Protein AF-A0A4V5MHX8-F1 (afdb_monomer_lite)

pLDDT: mean 73.95, std 17.79, range [39.12, 95.12]

Structure (mmCIF, N/CA/C/O backbone):
data_AF-A0A4V5MHX8-F1
#
_entry.id   AF-A0A4V5MHX8-F1
#
loop_
_atom_site.group_PDB
_atom_site.id
_atom_site.type_symbol
_atom_site.label_atom_id
_atom_site.label_alt_id
_atom_site.label_comp_id
_atom_site.label_asym_id
_atom_site.label_entity_id
_atom_site.label_seq_id
_atom_site.pdbx_PDB_ins_code
_atom_site.Cartn_x
_atom_site.Cartn_y
_atom_site.Cartn_z
_atom_site.occupancy
_atom_site.B_iso_or_equiv
_atom_site.auth_seq_id
_atom_site.auth_comp_id
_atom_site.auth_asym_id
_atom_site.auth_atom_id
_atom_site.pdbx_PDB_model_num
ATOM 1 N N . MET A 1 1 ? 20.036 28.510 -18.858 1.00 53.66 1 MET A N 1
ATOM 2 C CA . MET A 1 1 ? 20.391 29.918 -18.553 1.00 53.66 1 MET A CA 1
ATOM 3 C C . MET A 1 1 ? 20.537 30.730 -19.839 1.00 53.66 1 MET A C 1
ATOM 5 O O . MET A 1 1 ? 19.567 31.361 -20.215 1.00 53.66 1 MET A O 1
ATOM 9 N N . ALA A 1 2 ? 21.660 30.687 -20.573 1.00 59.72 2 ALA A N 1
ATOM 10 C CA . ALA A 1 2 ? 21.807 31.488 -21.807 1.00 59.72 2 ALA A CA 1
ATOM 11 C C . ALA A 1 2 ? 20.920 31.007 -22.978 1.00 59.72 2 ALA A C 1
ATOM 13 O O . ALA A 1 2 ? 20.447 31.810 -23.774 1.00 59.72 2 ALA A O 1
ATOM 14 N N . ARG A 1 3 ? 20.665 29.695 -23.067 1.00 58.53 3 ARG A N 1
ATOM 15 C CA . ARG A 1 3 ? 19.898 29.071 -24.159 1.00 58.53 3 ARG A CA 1
ATOM 16 C C . ARG A 1 3 ? 18.397 29.392 -24.103 1.00 58.53 3 ARG A C 1
ATOM 18 O O . ARG A 1 3 ? 17.780 29.584 -25.143 1.00 58.53 3 ARG A O 1
ATOM 25 N N . ASP A 1 4 ? 17.850 29.515 -22.896 1.00 58.56 4 ASP A N 1
ATOM 26 C CA . ASP A 1 4 ? 16.431 29.814 -22.659 1.00 58.56 4 ASP A CA 1
ATOM 27 C C . ASP A 1 4 ? 16.111 31.282 -22.990 1.00 58.56 4 ASP A C 1
ATOM 29 O O . ASP A 1 4 ? 15.108 31.574 -23.635 1.00 58.56 4 ASP A O 1
ATOM 33 N N . ALA A 1 5 ? 17.034 32.194 -22.659 1.00 61.88 5 ALA A N 1
ATOM 34 C CA . ALA A 1 5 ? 16.917 33.623 -22.958 1.00 61.88 5 ALA A CA 1
ATOM 35 C C . ALA A 1 5 ? 16.949 33.938 -24.470 1.00 61.88 5 ALA A C 1
ATOM 37 O O . ALA A 1 5 ? 16.301 34.879 -24.932 1.00 61.88 5 ALA A O 1
ATOM 38 N N . ILE A 1 6 ? 17.681 33.138 -25.255 1.00 63.22 6 ILE A N 1
ATOM 39 C CA . ILE A 1 6 ? 17.736 33.255 -26.723 1.00 63.22 6 ILE A CA 1
ATOM 40 C C . ILE A 1 6 ? 16.450 32.703 -27.370 1.00 63.22 6 ILE A C 1
ATOM 42 O O . ILE A 1 6 ? 15.971 33.247 -28.363 1.00 63.22 6 ILE A O 1
ATOM 46 N N . GLY A 1 7 ? 15.854 31.650 -26.797 1.00 62.12 7 GLY A N 1
ATOM 47 C CA . GLY A 1 7 ? 14.586 31.085 -27.275 1.00 62.12 7 GLY A CA 1
ATOM 48 C C . GLY A 1 7 ? 13.401 32.040 -27.101 1.00 62.12 7 GLY A C 1
ATOM 49 O O . GLY A 1 7 ? 12.612 32.218 -28.029 1.00 62.12 7 GLY A O 1
ATOM 50 N N . GLU A 1 8 ? 13.318 32.725 -25.954 1.00 61.06 8 GLU A N 1
ATOM 51 C CA . GLU A 1 8 ? 12.274 33.730 -25.696 1.00 61.06 8 GLU A CA 1
ATOM 52 C C . GLU A 1 8 ? 12.369 34.948 -26.626 1.00 61.06 8 GLU A C 1
ATOM 54 O O . GLU A 1 8 ? 11.343 35.437 -27.095 1.00 61.06 8 GLU A O 1
ATOM 59 N N . THR A 1 9 ? 13.581 35.413 -26.948 1.00 68.31 9 THR A N 1
ATOM 60 C CA . THR A 1 9 ? 13.786 36.576 -27.836 1.00 68.31 9 THR A CA 1
ATOM 61 C C . THR A 1 9 ? 13.475 36.285 -29.303 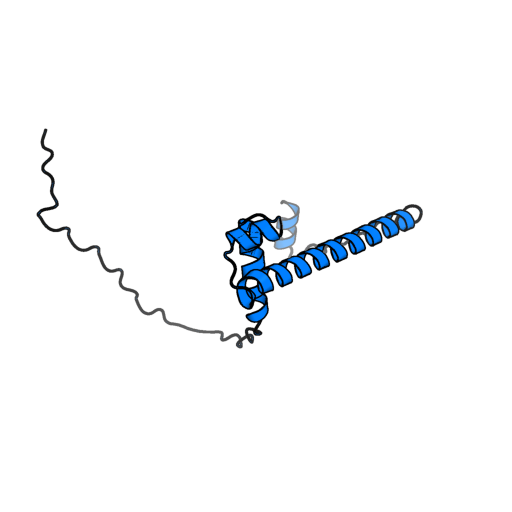1.00 68.31 9 THR A C 1
ATOM 63 O O . THR A 1 9 ? 13.092 37.197 -30.033 1.00 68.31 9 THR A O 1
ATOM 66 N N . LEU A 1 10 ? 13.586 35.026 -29.735 1.00 71.75 10 LEU A N 1
ATOM 67 C CA . LEU A 1 10 ? 13.254 34.592 -31.097 1.00 71.75 10 LEU A CA 1
ATOM 68 C C . LEU A 1 10 ? 11.825 34.033 -31.224 1.00 71.75 10 LEU A C 1
ATOM 70 O O . LEU A 1 10 ? 11.412 33.671 -32.323 1.00 71.75 10 LEU A O 1
ATOM 74 N N . GLY A 1 11 ? 11.063 33.954 -30.124 1.00 64.56 11 GLY A N 1
ATOM 75 C CA . GLY A 1 11 ? 9.710 33.383 -30.108 1.00 64.56 11 GLY A CA 1
ATOM 76 C C . GLY A 1 11 ? 9.664 31.871 -30.367 1.00 64.56 11 GLY A C 1
ATOM 77 O O . GLY A 1 11 ? 8.600 31.325 -30.657 1.00 64.56 11 GLY A O 1
ATOM 78 N N . ILE A 1 12 ? 10.803 31.183 -30.268 1.00 71.69 12 ILE A N 1
ATOM 79 C CA . ILE A 1 12 ? 10.927 29.751 -30.539 1.00 71.69 12 ILE A CA 1
ATOM 80 C C . ILE A 1 12 ? 10.855 29.023 -29.198 1.00 71.69 12 ILE A C 1
ATOM 82 O O . ILE A 1 12 ? 11.785 29.090 -28.391 1.00 71.69 12 ILE A O 1
ATOM 86 N N . ARG A 1 13 ? 9.750 28.308 -28.944 1.00 59.91 13 ARG A N 1
ATOM 87 C CA . ARG A 1 13 ? 9.694 27.383 -27.805 1.00 59.91 13 ARG A CA 1
ATOM 88 C C . ARG A 1 13 ? 10.681 26.241 -28.059 1.00 59.91 13 ARG A C 1
ATOM 90 O O . ARG A 1 13 ? 10.587 25.622 -29.117 1.00 59.91 13 ARG A O 1
ATOM 97 N N . PRO A 1 14 ? 11.600 25.940 -27.126 1.00 63.94 14 PRO A N 1
ATOM 98 C CA . PRO A 1 14 ? 12.480 24.795 -27.280 1.00 63.94 14 PRO A CA 1
ATOM 99 C C . PRO A 1 14 ? 11.628 23.527 -27.333 1.00 63.94 14 PRO A C 1
ATOM 101 O O . PRO A 1 14 ? 10.919 23.188 -26.384 1.00 63.94 14 PRO A O 1
ATOM 104 N N . GLU A 1 15 ? 11.672 22.850 -28.472 1.00 74.00 15 GLU A N 1
ATOM 105 C CA . GLU A 1 15 ? 11.004 21.574 -28.656 1.00 74.00 15 GLU A CA 1
ATOM 106 C C . GLU A 1 15 ? 11.733 20.533 -27.804 1.00 74.00 15 GLU A C 1
ATOM 108 O O . GLU A 1 15 ? 12.935 20.300 -27.953 1.00 74.00 15 GLU A O 1
ATOM 113 N N . THR A 1 16 ? 11.028 19.968 -26.825 1.00 72.69 16 THR A N 1
ATOM 114 C CA . THR A 1 16 ? 11.601 18.930 -25.969 1.00 72.69 16 THR A CA 1
ATOM 115 C C . THR A 1 16 ? 11.513 17.612 -26.718 1.00 72.69 16 THR A C 1
ATOM 117 O O . THR A 1 16 ? 10.441 17.021 -26.813 1.00 72.69 16 THR A O 1
ATOM 120 N N . VAL A 1 17 ? 12.640 17.159 -27.260 1.00 67.94 17 VAL A N 1
ATOM 121 C CA . VAL A 1 17 ? 12.741 15.847 -27.904 1.00 67.94 17 VAL A CA 1
ATOM 122 C C . VAL A 1 17 ? 13.124 14.821 -26.841 1.00 67.94 17 VAL A C 1
ATOM 124 O O . VAL A 1 17 ? 14.247 14.828 -26.336 1.00 67.94 17 VAL A O 1
ATOM 127 N N . GLY A 1 18 ? 12.176 13.959 -26.474 1.00 68.88 18 GLY A N 1
ATOM 128 C CA . GLY A 1 18 ? 12.450 12.784 -25.650 1.00 68.88 18 GLY A CA 1
ATOM 129 C C . GLY A 1 18 ? 13.120 11.703 -26.494 1.00 68.88 18 GLY A C 1
ATOM 130 O O . GLY A 1 18 ? 12.609 11.348 -27.553 1.00 68.88 18 GLY A O 1
ATOM 131 N N . LEU A 1 19 ? 14.262 11.192 -26.036 1.00 62.59 19 LEU A N 1
ATOM 132 C CA . LEU A 1 19 ? 14.928 10.038 -26.636 1.00 62.59 19 LEU A CA 1
ATOM 133 C C . LEU A 1 19 ? 14.825 8.866 -25.664 1.00 62.59 19 LEU A C 1
ATOM 135 O O . LEU A 1 19 ? 15.260 8.974 -24.518 1.00 62.59 19 LEU A O 1
ATOM 139 N N . GLU A 1 20 ? 14.261 7.757 -26.130 1.00 71.38 20 GLU A N 1
ATOM 140 C CA . GLU A 1 20 ? 14.194 6.505 -25.382 1.00 71.38 20 GLU A CA 1
ATOM 141 C C . GLU A 1 20 ? 15.247 5.543 -25.940 1.00 71.38 20 GLU A C 1
ATOM 143 O O . GLU A 1 20 ? 15.210 5.170 -27.113 1.00 71.38 20 GLU A O 1
ATOM 148 N N . LEU A 1 21 ? 16.235 5.194 -25.113 1.00 70.50 21 LEU A N 1
ATOM 149 C CA . LEU A 1 21 ? 17.292 4.258 -25.480 1.00 70.50 21 LEU A CA 1
ATOM 150 C C . LEU A 1 21 ? 16.901 2.862 -24.992 1.00 70.50 21 LEU A C 1
ATOM 152 O O . LEU A 1 21 ? 16.954 2.583 -23.795 1.00 70.50 21 LEU A O 1
ATOM 156 N N . VAL A 1 22 ? 16.526 1.988 -25.922 1.00 72.06 22 VAL A N 1
ATOM 157 C CA . VAL A 1 22 ? 16.218 0.586 -25.622 1.00 72.06 22 VAL A CA 1
ATOM 158 C C . VAL A 1 22 ? 17.448 -0.259 -25.932 1.00 72.06 22 VAL A C 1
ATOM 160 O O . VAL A 1 22 ? 17.944 -0.241 -27.056 1.00 72.06 22 VAL A O 1
ATOM 163 N N . VAL A 1 23 ? 17.936 -1.000 -24.935 1.00 81.69 23 VAL A N 1
ATOM 164 C CA . VAL A 1 23 ? 18.979 -2.023 -25.102 1.00 81.69 23 VAL A CA 1
ATOM 165 C C . VAL A 1 23 ? 18.282 -3.389 -25.072 1.00 81.69 23 VAL A C 1
ATOM 167 O O . VAL A 1 23 ? 17.889 -3.828 -23.985 1.00 81.69 23 VAL A O 1
ATOM 170 N N . PRO A 1 24 ? 18.060 -4.039 -26.232 1.00 78.31 24 PRO A N 1
ATOM 171 C CA . PRO A 1 24 ? 17.210 -5.228 -26.340 1.00 78.31 24 PRO A CA 1
ATOM 172 C C . PRO A 1 24 ? 17.646 -6.386 -25.441 1.00 78.31 24 PRO A C 1
ATOM 174 O O . PRO A 1 24 ? 16.811 -7.124 -24.931 1.00 78.31 24 PRO A O 1
ATOM 177 N N . GLU A 1 25 ? 18.947 -6.530 -25.212 1.00 82.56 25 GLU A N 1
ATOM 178 C CA . GLU A 1 25 ? 19.530 -7.614 -24.425 1.00 82.56 25 GLU A CA 1
ATOM 179 C C . GLU A 1 25 ? 19.210 -7.488 -22.930 1.00 82.56 25 GLU A C 1
ATOM 181 O O . GLU A 1 25 ? 19.162 -8.487 -22.216 1.00 82.56 25 GLU A O 1
ATOM 186 N N . VAL A 1 26 ? 18.985 -6.260 -22.451 1.00 78.00 26 VAL A N 1
ATOM 187 C CA . VAL A 1 26 ? 18.719 -5.961 -21.035 1.00 78.00 26 VAL A CA 1
ATOM 188 C C . VAL A 1 26 ? 17.225 -5.723 -20.787 1.00 78.00 26 VAL A C 1
ATOM 190 O O . VAL A 1 26 ? 16.779 -5.798 -19.643 1.00 78.00 26 VAL A O 1
ATOM 193 N N . ALA A 1 27 ? 16.436 -5.485 -21.840 1.00 80.88 27 ALA A N 1
ATOM 194 C CA . ALA A 1 27 ? 15.000 -5.225 -21.740 1.00 80.88 27 ALA A CA 1
ATOM 195 C C . ALA A 1 27 ? 14.233 -6.300 -20.938 1.00 80.88 27 ALA A C 1
ATOM 197 O O . ALA A 1 27 ? 13.534 -5.911 -20.004 1.00 80.88 27 ALA A O 1
ATOM 198 N N . PRO A 1 28 ? 14.438 -7.620 -21.150 1.00 84.25 28 PRO A N 1
ATOM 199 C CA . PRO A 1 28 ? 13.733 -8.640 -20.369 1.00 84.25 28 PRO A CA 1
ATOM 200 C C . PRO A 1 28 ? 14.035 -8.565 -18.865 1.00 84.25 28 PRO A C 1
ATOM 202 O O . PRO A 1 28 ? 13.137 -8.702 -18.039 1.00 84.25 28 PRO A O 1
ATOM 205 N N . LEU A 1 29 ? 15.292 -8.283 -18.498 1.00 83.81 29 LEU A N 1
ATOM 206 C CA . LEU A 1 29 ? 15.699 -8.134 -17.097 1.00 83.81 29 LEU A CA 1
ATOM 207 C C . LEU A 1 29 ? 15.075 -6.886 -16.456 1.00 83.81 29 LEU A C 1
ATOM 209 O O . LEU A 1 29 ? 14.704 -6.905 -15.282 1.00 83.81 29 LEU A O 1
ATOM 213 N N . LEU A 1 30 ? 14.957 -5.787 -17.207 1.00 89.06 30 LEU A N 1
ATOM 214 C CA . LEU A 1 30 ? 14.305 -4.570 -16.720 1.00 89.06 30 LEU A CA 1
ATOM 215 C C . LEU A 1 30 ? 12.794 -4.754 -16.578 1.00 89.06 30 LEU A C 1
ATOM 217 O O . LEU A 1 30 ? 12.231 -4.268 -15.597 1.00 89.06 30 LEU A O 1
ATOM 221 N N . ASP A 1 31 ? 12.158 -5.481 -17.494 1.00 89.25 31 ASP A N 1
ATOM 222 C CA . ASP A 1 31 ? 10.730 -5.789 -17.429 1.00 89.25 31 ASP A CA 1
ATOM 223 C C . ASP A 1 31 ? 10.394 -6.599 -16.175 1.00 89.25 31 ASP A C 1
ATOM 225 O O . ASP A 1 31 ? 9.473 -6.236 -15.440 1.00 89.25 31 ASP A O 1
ATOM 229 N N . GLU A 1 32 ? 11.194 -7.620 -15.851 1.00 90.44 32 GLU A N 1
ATOM 230 C CA . GLU A 1 32 ? 11.053 -8.387 -14.607 1.00 90.44 32 GLU A CA 1
ATOM 231 C C . GLU A 1 32 ? 11.167 -7.492 -13.362 1.00 90.44 32 GLU A C 1
ATOM 233 O O . GLU A 1 32 ? 10.349 -7.577 -12.441 1.00 90.44 32 GLU A O 1
ATOM 238 N N . VAL A 1 33 ? 12.141 -6.575 -13.336 1.00 92.62 33 VAL A N 1
ATOM 239 C CA . VAL A 1 33 ? 12.313 -5.627 -12.223 1.00 92.62 33 VAL A CA 1
ATOM 240 C C . VAL A 1 33 ? 11.142 -4.644 -12.134 1.00 92.62 33 VAL A C 1
ATOM 242 O O . VAL A 1 33 ? 10.696 -4.314 -11.030 1.00 92.62 33 VAL A O 1
ATOM 245 N N . LEU A 1 34 ? 10.631 -4.157 -13.265 1.00 92.69 34 LEU A N 1
ATOM 246 C CA . LEU A 1 34 ? 9.484 -3.249 -13.310 1.00 92.69 34 LEU A CA 1
ATOM 247 C C . LEU A 1 34 ? 8.193 -3.940 -12.872 1.00 92.69 34 LEU A C 1
ATOM 249 O O . LEU A 1 34 ? 7.398 -3.333 -12.152 1.00 92.69 34 LEU A O 1
ATOM 253 N N . GLU A 1 35 ? 7.977 -5.193 -13.267 1.00 93.81 35 GLU A N 1
ATOM 254 C CA . GLU A 1 35 ? 6.866 -6.014 -12.777 1.00 93.81 35 GLU A CA 1
ATOM 255 C C . GLU A 1 35 ? 6.978 -6.243 -11.268 1.00 93.81 35 GLU A C 1
ATOM 257 O O . GLU A 1 35 ? 6.038 -5.942 -10.532 1.00 93.81 35 GLU A O 1
ATOM 262 N N . ALA A 1 36 ? 8.148 -6.648 -10.765 1.00 93.62 36 ALA A N 1
ATOM 263 C CA . ALA A 1 36 ? 8.366 -6.830 -9.329 1.00 93.62 36 ALA A CA 1
ATOM 264 C C . ALA A 1 36 ? 8.123 -5.533 -8.534 1.00 93.62 36 ALA A C 1
ATOM 266 O O . ALA A 1 36 ? 7.517 -5.548 -7.460 1.00 93.62 36 ALA A O 1
ATOM 267 N N . ARG A 1 37 ? 8.542 -4.378 -9.071 1.00 94.62 37 ARG A N 1
ATOM 268 C CA . ARG A 1 37 ? 8.262 -3.066 -8.463 1.00 94.62 37 ARG A CA 1
ATOM 269 C C . ARG A 1 37 ? 6.777 -2.730 -8.465 1.00 94.62 37 ARG A C 1
ATOM 271 O O . ARG A 1 37 ? 6.289 -2.218 -7.460 1.00 94.62 37 ARG A O 1
ATOM 278 N N . ARG A 1 38 ? 6.062 -3.011 -9.556 1.00 94.31 38 ARG A N 1
ATOM 279 C CA . ARG A 1 38 ? 4.609 -2.801 -9.639 1.00 94.31 38 ARG A CA 1
ATOM 280 C C . ARG A 1 38 ? 3.864 -3.688 -8.651 1.00 94.31 38 ARG A C 1
ATOM 282 O O . ARG A 1 38 ? 3.006 -3.186 -7.932 1.00 94.31 38 ARG A O 1
ATOM 289 N N . GLN A 1 39 ? 4.236 -4.960 -8.558 1.00 94.62 39 GLN A N 1
ATOM 290 C CA . GLN A 1 39 ? 3.663 -5.896 -7.591 1.00 94.62 39 GLN A CA 1
ATOM 291 C C . GLN A 1 39 ? 3.905 -5.437 -6.154 1.00 94.62 39 GLN A C 1
ATOM 293 O O . GLN A 1 39 ? 2.969 -5.403 -5.359 1.00 94.62 39 GLN A O 1
ATOM 298 N N . ARG A 1 40 ? 5.128 -5.004 -5.832 1.00 94.88 40 ARG A N 1
ATOM 299 C CA . ARG A 1 40 ? 5.441 -4.453 -4.510 1.00 94.88 40 ARG A CA 1
ATOM 300 C C . ARG A 1 40 ? 4.631 -3.195 -4.206 1.00 94.88 40 ARG A C 1
ATOM 302 O O . ARG A 1 40 ? 4.027 -3.111 -3.148 1.00 94.88 40 ARG A O 1
ATOM 309 N N . ALA A 1 41 ? 4.561 -2.249 -5.141 1.00 93.62 41 ALA A N 1
ATOM 310 C CA . ALA A 1 41 ? 3.768 -1.036 -4.960 1.00 93.62 41 ALA A CA 1
ATOM 311 C C . ALA A 1 41 ? 2.272 -1.342 -4.765 1.00 93.62 41 ALA A C 1
ATOM 313 O O . ALA A 1 41 ? 1.611 -0.684 -3.963 1.00 93.62 41 ALA A O 1
ATOM 314 N N . ALA A 1 42 ? 1.741 -2.348 -5.469 1.00 94.12 42 ALA A N 1
ATOM 315 C CA . ALA A 1 42 ? 0.367 -2.808 -5.296 1.00 94.12 42 ALA A CA 1
ATOM 316 C C . ALA A 1 42 ? 0.146 -3.459 -3.920 1.00 94.12 42 ALA A C 1
ATOM 318 O O . ALA A 1 42 ? -0.854 -3.166 -3.267 1.00 94.12 42 ALA A O 1
ATOM 319 N N . ALA A 1 43 ? 1.086 -4.287 -3.457 1.00 95.12 43 ALA A N 1
ATOM 320 C CA . ALA A 1 43 ? 1.040 -4.888 -2.126 1.00 95.12 43 ALA A CA 1
ATOM 321 C C . ALA A 1 43 ? 1.093 -3.820 -1.019 1.00 95.12 43 ALA A C 1
ATOM 323 O O . ALA A 1 43 ? 0.239 -3.819 -0.136 1.00 95.12 43 ALA A O 1
ATOM 324 N N . ASP A 1 44 ? 2.012 -2.856 -1.123 1.00 94.69 44 ASP A N 1
ATOM 325 C CA . ASP A 1 44 ? 2.132 -1.740 -0.177 1.00 94.69 44 ASP A CA 1
ATOM 326 C C . ASP A 1 44 ? 0.844 -0.890 -0.146 1.00 94.69 44 ASP A C 1
ATOM 328 O O . ASP A 1 44 ? 0.417 -0.405 0.906 1.00 94.69 44 ASP A O 1
ATOM 332 N N . ALA A 1 45 ? 0.199 -0.687 -1.302 1.00 90.25 45 ALA A N 1
ATOM 333 C CA . ALA A 1 45 ? -1.075 0.024 -1.384 1.00 90.25 45 ALA A CA 1
ATOM 334 C C . ALA A 1 45 ? -2.214 -0.757 -0.707 1.00 90.25 45 ALA A C 1
ATOM 336 O O . ALA A 1 45 ? -2.991 -0.163 0.044 1.00 90.25 45 ALA A O 1
ATOM 337 N N . ALA A 1 46 ? -2.286 -2.073 -0.930 1.00 93.38 46 ALA A N 1
ATOM 338 C CA . ALA A 1 46 ? -3.270 -2.944 -0.295 1.00 93.38 46 ALA A CA 1
ATOM 339 C C . ALA A 1 46 ? -3.094 -2.986 1.232 1.00 93.38 46 ALA A C 1
ATOM 341 O O . ALA A 1 46 ? -4.075 -2.879 1.966 1.00 93.38 46 ALA A O 1
ATOM 342 N N . GLU A 1 47 ? -1.853 -3.056 1.722 1.00 93.50 47 GLU A N 1
ATOM 343 C CA . GLU A 1 47 ? -1.548 -3.000 3.155 1.00 93.50 47 GLU A CA 1
ATOM 344 C C . GLU A 1 47 ? -2.007 -1.676 3.777 1.00 93.50 47 GLU A C 1
ATOM 346 O O . GLU A 1 47 ? -2.707 -1.668 4.791 1.00 93.50 47 GLU A O 1
ATOM 351 N N . ARG A 1 48 ? -1.682 -0.539 3.148 1.00 91.38 48 ARG A N 1
ATOM 352 C CA . ARG A 1 48 ? -2.123 0.781 3.631 1.00 91.38 48 ARG A CA 1
ATOM 353 C C . ARG A 1 48 ? -3.640 0.904 3.675 1.00 91.38 48 ARG A C 1
ATOM 355 O O . ARG A 1 48 ? -4.166 1.526 4.597 1.00 91.38 48 ARG A O 1
ATOM 362 N N . GLN A 1 49 ? -4.334 0.333 2.693 1.00 90.94 49 GLN A N 1
ATOM 363 C CA . GLN A 1 49 ? -5.790 0.311 2.687 1.00 90.94 49 GLN A CA 1
ATOM 364 C C . GLN A 1 49 ? -6.338 -0.544 3.836 1.00 90.94 49 GLN A C 1
ATOM 366 O O . GLN A 1 49 ? -7.185 -0.061 4.585 1.00 90.94 49 GLN A O 1
ATOM 371 N N . ALA A 1 50 ? -5.803 -1.750 4.043 1.00 92.88 50 ALA A N 1
ATOM 372 C CA . ALA A 1 50 ? -6.196 -2.616 5.153 1.00 92.88 50 ALA A CA 1
ATOM 373 C C . ALA A 1 50 ? -5.962 -1.945 6.520 1.00 92.88 50 ALA A C 1
ATOM 375 O O . ALA A 1 50 ? -6.825 -1.990 7.396 1.00 92.88 50 ALA A O 1
ATOM 376 N N . LEU A 1 51 ? -4.834 -1.247 6.690 1.00 92.38 51 LEU A N 1
ATOM 377 C CA . LEU A 1 51 ? -4.546 -0.463 7.894 1.00 92.38 51 LEU A CA 1
ATOM 378 C C . LEU A 1 51 ? -5.526 0.698 8.086 1.00 92.38 51 LEU A C 1
ATOM 380 O O . LEU A 1 51 ? -5.944 0.964 9.212 1.00 92.38 51 LEU A O 1
ATOM 384 N N . ALA A 1 52 ? -5.907 1.393 7.013 1.00 90.94 52 ALA A N 1
ATOM 385 C CA . ALA A 1 52 ? -6.882 2.478 7.085 1.00 90.94 52 ALA A CA 1
ATOM 386 C C . ALA A 1 52 ? -8.278 1.966 7.473 1.00 90.94 52 ALA A C 1
ATOM 388 O O . ALA A 1 52 ? -8.945 2.581 8.308 1.00 90.94 52 ALA A O 1
ATOM 389 N N . GLU A 1 53 ? -8.699 0.834 6.909 1.00 92.00 53 GLU A N 1
ATOM 390 C CA . GLU A 1 53 ? -9.958 0.166 7.250 1.00 92.00 53 GLU A CA 1
ATOM 391 C C . GLU A 1 53 ? -9.954 -0.301 8.710 1.00 92.00 53 GLU A C 1
ATOM 393 O O . GLU A 1 53 ? -10.865 0.039 9.465 1.00 92.00 53 GLU A O 1
ATOM 398 N N . ALA A 1 54 ? -8.885 -0.964 9.159 1.00 92.62 54 ALA A N 1
ATOM 399 C CA . ALA A 1 54 ? -8.748 -1.388 10.549 1.00 92.62 54 ALA A CA 1
ATOM 400 C C . ALA A 1 54 ? -8.736 -0.193 11.520 1.00 92.62 54 ALA A C 1
ATOM 402 O O . ALA A 1 54 ? -9.431 -0.204 12.537 1.00 92.62 54 ALA A O 1
ATOM 403 N N . ALA A 1 55 ? -8.007 0.880 11.193 1.00 90.88 55 ALA A N 1
ATOM 404 C CA . ALA A 1 55 ? -7.991 2.117 11.972 1.00 90.88 55 ALA A CA 1
ATOM 405 C C . ALA A 1 55 ? -9.387 2.746 12.090 1.00 90.88 55 ALA A C 1
ATOM 407 O O . ALA A 1 55 ? -9.762 3.248 13.157 1.00 90.88 55 ALA A O 1
ATOM 408 N N . ARG A 1 56 ? -10.169 2.704 11.008 1.00 89.94 56 ARG A N 1
ATOM 409 C CA . ARG A 1 56 ? -11.557 3.160 10.999 1.00 89.94 56 ARG A CA 1
ATOM 410 C C . ARG A 1 56 ? -12.425 2.290 11.903 1.00 89.94 56 ARG A C 1
ATOM 412 O O . ARG A 1 56 ? -13.058 2.841 12.794 1.00 89.94 56 ARG A O 1
ATOM 419 N N . THR A 1 57 ? -12.390 0.967 11.767 1.00 92.00 57 THR A N 1
ATOM 420 C CA . THR A 1 57 ? -13.174 0.053 12.617 1.00 92.00 57 THR A CA 1
ATOM 421 C C . THR A 1 57 ? -12.838 0.215 14.099 1.00 92.00 57 THR A C 1
ATOM 423 O O . THR A 1 57 ? -13.732 0.324 14.938 1.00 92.00 57 THR A O 1
ATOM 426 N N . LEU A 1 58 ? -11.553 0.321 14.447 1.00 92.19 58 LEU A N 1
ATOM 427 C CA . LEU A 1 58 ? -11.133 0.510 15.839 1.00 92.19 58 LEU A CA 1
ATOM 428 C C . LEU A 1 58 ? -11.647 1.836 16.427 1.00 92.19 58 LEU A C 1
ATOM 430 O O . LEU A 1 58 ? -12.033 1.882 17.595 1.00 92.19 58 LEU A O 1
ATOM 434 N N . SER A 1 59 ? -11.665 2.913 15.637 1.00 89.00 59 SER A N 1
ATOM 435 C CA . SER A 1 59 ? -12.039 4.250 16.121 1.00 89.00 59 SER A CA 1
ATOM 436 C C . SER A 1 59 ? -13.538 4.562 16.025 1.00 89.00 59 SER A C 1
ATOM 438 O O . SER A 1 59 ? -14.092 5.177 16.937 1.00 89.00 59 SER A O 1
ATOM 440 N N . GLU A 1 60 ? -14.206 4.155 14.947 1.00 88.94 60 GLU A N 1
ATOM 441 C CA . GLU A 1 60 ? -15.616 4.460 14.675 1.00 88.94 60 GLU A CA 1
ATOM 442 C C . GLU A 1 60 ? -16.556 3.396 15.245 1.00 88.94 60 GLU A C 1
ATOM 444 O O . GLU A 1 60 ? -17.501 3.750 15.956 1.00 88.94 60 GLU A O 1
ATOM 449 N N . ASP A 1 61 ? -16.274 2.117 14.986 1.00 91.38 61 ASP A N 1
ATOM 450 C CA . ASP A 1 61 ? -17.162 1.015 15.376 1.00 91.38 61 ASP A CA 1
ATOM 451 C C . ASP A 1 61 ? -16.924 0.618 16.836 1.00 91.38 61 ASP A C 1
ATOM 453 O O . ASP A 1 61 ? -17.864 0.486 17.618 1.00 91.38 61 ASP A O 1
ATOM 457 N N . LEU A 1 62 ? -15.652 0.490 17.224 1.00 92.94 62 LEU A N 1
ATOM 458 C CA . LEU A 1 62 ? -15.251 0.033 18.558 1.00 92.94 62 LEU A CA 1
ATOM 459 C C . LEU A 1 62 ? -14.952 1.174 19.540 1.00 92.94 62 LEU A C 1
ATOM 461 O O . LEU A 1 62 ? -14.742 0.919 20.724 1.00 92.94 62 LEU A O 1
ATOM 465 N N . ARG A 1 63 ? -14.960 2.431 19.069 1.00 91.81 63 ARG A N 1
ATOM 466 C CA . ARG A 1 63 ? -14.779 3.649 19.887 1.00 91.81 63 ARG A CA 1
ATOM 467 C C . ARG A 1 63 ? -13.515 3.642 20.755 1.00 91.81 63 ARG A C 1
ATOM 469 O O . ARG A 1 63 ? -13.488 4.271 21.814 1.00 91.81 63 ARG A O 1
ATOM 476 N N . LEU A 1 64 ? -12.459 2.965 20.306 1.00 91.81 64 LEU A N 1
ATOM 477 C CA . LEU A 1 64 ? -11.185 2.929 21.016 1.00 91.81 64 LEU A CA 1
ATOM 478 C C . LEU A 1 64 ? -10.469 4.277 20.947 1.00 91.81 64 LEU A C 1
ATOM 480 O O . LEU A 1 64 ? -10.607 5.045 19.989 1.00 91.81 64 LEU A O 1
ATOM 484 N N . SER A 1 65 ? -9.651 4.547 21.966 1.00 91.25 65 SER A N 1
ATOM 485 C CA . SER A 1 65 ? -8.782 5.717 21.954 1.00 91.25 65 SER A CA 1
ATOM 486 C C . SER A 1 65 ? -7.744 5.595 20.830 1.00 91.25 65 SER A C 1
ATOM 488 O O . SER A 1 65 ? -7.294 4.502 20.482 1.00 91.25 65 SER A O 1
ATOM 490 N N . GLN A 1 66 ? -7.311 6.730 20.275 1.00 88.69 66 GLN A N 1
ATOM 491 C CA . GLN A 1 66 ? -6.276 6.746 19.234 1.00 88.69 66 GLN A CA 1
ATOM 492 C C . GLN A 1 66 ? -4.959 6.111 19.720 1.00 88.69 66 GLN A C 1
ATOM 494 O O . GLN A 1 66 ? -4.232 5.511 18.930 1.00 88.69 66 GLN A O 1
ATOM 499 N N . GLY A 1 67 ? -4.661 6.227 21.019 1.00 92.06 67 GLY A N 1
ATOM 500 C CA . GLY A 1 67 ? -3.495 5.604 21.637 1.00 92.06 67 GLY A CA 1
ATOM 501 C C . GLY A 1 67 ? -3.588 4.080 21.629 1.00 92.06 67 GLY A C 1
ATOM 502 O O . GLY A 1 67 ? -2.644 3.421 21.196 1.00 92.06 67 GLY A O 1
ATOM 503 N N . ASP A 1 68 ? -4.730 3.524 22.022 1.00 92.75 68 ASP A N 1
ATOM 504 C CA . ASP A 1 68 ? -4.929 2.071 22.051 1.00 92.75 68 ASP A CA 1
ATOM 505 C C . ASP A 1 68 ? -4.970 1.488 20.639 1.00 92.75 68 ASP A C 1
ATOM 507 O O . ASP A 1 68 ? -4.299 0.496 20.363 1.00 92.75 68 ASP A O 1
ATOM 511 N N . ALA A 1 69 ? -5.656 2.162 19.712 1.00 92.12 69 ALA A N 1
ATOM 512 C CA . ALA A 1 69 ? -5.671 1.773 18.305 1.00 92.12 69 ALA A CA 1
ATOM 513 C C . ALA A 1 69 ? -4.258 1.767 17.694 1.00 92.12 69 ALA A C 1
ATOM 515 O O . ALA A 1 69 ? -3.904 0.826 16.990 1.00 92.12 69 ALA A O 1
ATOM 516 N N . SER A 1 70 ? -3.416 2.762 18.015 1.00 93.19 70 SER A N 1
ATOM 517 C CA . SER A 1 70 ? -2.025 2.793 17.534 1.00 93.19 70 SER A CA 1
ATOM 518 C C . SER A 1 70 ? -1.198 1.609 18.048 1.00 93.19 70 SER A C 1
ATOM 520 O O . SER A 1 70 ? -0.465 0.989 17.281 1.00 93.19 70 SER A O 1
ATOM 522 N N . ARG A 1 71 ? -1.380 1.225 19.321 1.00 93.94 71 ARG A N 1
ATOM 523 C CA . ARG A 1 71 ? -0.692 0.072 19.921 1.00 93.94 71 AR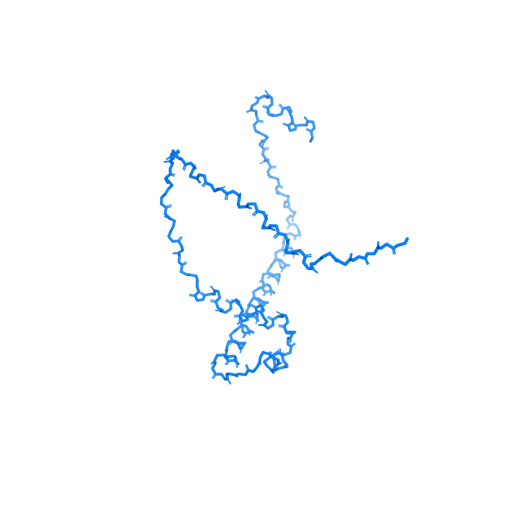G A CA 1
ATOM 524 C C . ARG A 1 71 ? -1.157 -1.251 19.319 1.00 93.94 71 ARG A C 1
ATOM 526 O O . ARG A 1 71 ? -0.324 -2.117 19.083 1.00 93.94 71 ARG A O 1
ATO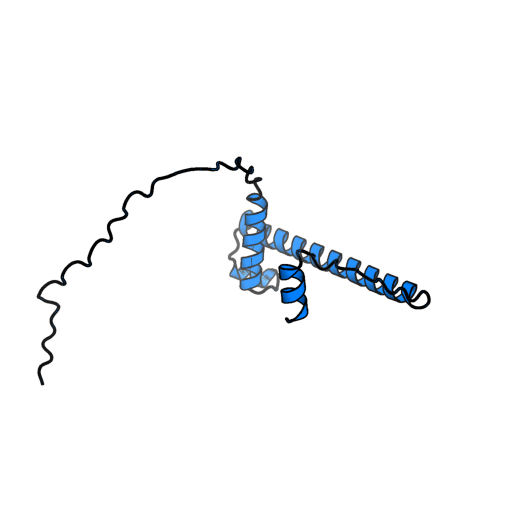M 533 N N . LEU A 1 72 ? -2.456 -1.396 19.058 1.00 94.12 72 LEU A N 1
ATOM 534 C CA . LEU A 1 72 ? -3.029 -2.608 18.462 1.00 94.12 72 LEU A CA 1
ATOM 535 C C . LEU A 1 72 ? -2.604 -2.807 17.006 1.00 94.12 72 LEU A C 1
ATOM 537 O O . LEU A 1 72 ? -2.348 -3.934 16.598 1.00 94.12 72 LEU A O 1
ATOM 541 N N . LEU A 1 73 ? -2.508 -1.723 16.236 1.00 92.44 73 LEU A N 1
ATOM 542 C CA . LEU A 1 73 ? -2.075 -1.771 14.838 1.00 92.44 73 LEU A CA 1
ATOM 543 C C . LEU A 1 73 ? -0.549 -1.806 14.678 1.00 92.44 73 LEU A C 1
ATOM 545 O O . LEU A 1 73 ? -0.065 -1.969 13.563 1.00 92.44 73 LEU A O 1
ATOM 549 N N . GLY A 1 74 ? 0.215 -1.630 15.761 1.00 94.19 74 GLY A N 1
ATOM 550 C CA . GLY A 1 74 ? 1.677 -1.568 15.702 1.00 94.19 74 GLY A CA 1
ATOM 551 C C . GLY A 1 74 ? 2.214 -0.343 14.952 1.00 94.19 74 GLY A C 1
ATOM 552 O O . GLY A 1 74 ? 3.350 -0.365 14.489 1.00 94.19 74 GLY A O 1
ATOM 553 N N . VAL A 1 75 ? 1.411 0.718 14.829 1.00 93.12 75 VAL A N 1
ATOM 554 C CA . VAL A 1 75 ? 1.768 1.952 14.111 1.00 93.12 75 VAL A CA 1
ATOM 555 C C . VAL A 1 75 ? 2.014 3.100 15.083 1.00 93.12 75 VAL A C 1
ATOM 557 O O . VAL A 1 75 ? 1.534 3.114 16.219 1.00 93.12 75 VAL A O 1
ATOM 560 N N . SER A 1 76 ? 2.739 4.120 14.634 1.00 92.12 76 SER A N 1
ATOM 561 C CA . SER A 1 76 ? 2.922 5.338 15.421 1.00 92.12 76 SER A CA 1
ATOM 562 C C . SER A 1 76 ? 1.607 6.119 15.574 1.00 92.12 76 SER A C 1
ATOM 564 O O . SER A 1 76 ? 0.703 6.059 14.735 1.00 92.12 76 SER A O 1
ATOM 566 N N . GLN A 1 77 ? 1.496 6.947 16.620 1.00 88.94 77 GLN A N 1
ATOM 567 C CA . GLN A 1 77 ? 0.333 7.837 16.763 1.00 88.94 77 GLN A CA 1
ATOM 568 C C . GLN A 1 77 ? 0.193 8.826 15.595 1.00 88.94 77 GLN A C 1
ATOM 570 O O . GLN A 1 77 ? -0.929 9.206 15.243 1.00 88.94 77 GLN A O 1
ATOM 575 N N . GLN A 1 78 ? 1.312 9.238 14.987 1.00 91.19 78 GLN A N 1
ATOM 576 C CA . GLN A 1 78 ? 1.316 10.110 13.815 1.00 91.19 78 GLN A CA 1
ATOM 577 C C . GLN A 1 78 ? 0.711 9.403 12.598 1.00 91.19 78 GLN A C 1
ATOM 579 O O . GLN A 1 78 ? -0.132 9.993 11.922 1.00 91.19 78 GLN A O 1
ATOM 584 N N . GLU A 1 79 ? 1.078 8.147 12.345 1.00 89.25 79 GLU A N 1
ATOM 585 C CA . GLU A 1 79 ? 0.475 7.331 11.283 1.00 89.25 79 GLU A CA 1
ATOM 586 C C . GLU A 1 79 ? -1.011 7.092 11.546 1.00 89.25 79 GLU A C 1
ATOM 588 O O . GLU A 1 79 ? -1.828 7.331 10.662 1.00 89.25 79 GLU A O 1
ATOM 593 N N . MET A 1 80 ? -1.402 6.770 12.783 1.00 91.19 80 MET A N 1
ATOM 594 C CA . MET A 1 80 ? -2.816 6.635 13.158 1.00 91.19 80 MET A CA 1
ATOM 595 C C . MET A 1 80 ? -3.615 7.934 12.914 1.00 91.19 80 MET A C 1
ATOM 597 O O . MET A 1 80 ? -4.768 7.921 12.469 1.00 91.19 80 MET A O 1
ATOM 601 N N . SER A 1 81 ? -2.998 9.096 13.154 1.00 88.62 81 SER A N 1
ATOM 602 C CA . SER A 1 81 ? -3.595 10.403 12.845 1.00 88.62 81 SER A CA 1
ATOM 603 C C . SER A 1 81 ? -3.754 10.641 11.338 1.00 88.62 81 SER A C 1
ATOM 605 O O . SER A 1 81 ? -4.705 11.302 10.915 1.00 88.62 81 SER A O 1
ATOM 607 N N . GLN A 1 82 ? -2.830 10.134 10.520 1.00 89.81 82 GLN A N 1
ATOM 608 C CA . GLN A 1 82 ? -2.913 10.227 9.062 1.00 89.81 82 GLN A CA 1
ATOM 609 C C . GLN A 1 82 ? -3.968 9.267 8.509 1.00 89.81 82 GLN A C 1
ATOM 611 O O . GLN A 1 82 ? -4.820 9.707 7.743 1.00 89.81 82 GLN A O 1
ATOM 616 N N . LEU A 1 83 ? -3.983 8.010 8.961 1.00 88.00 83 LEU A N 1
ATOM 617 C CA . LEU A 1 83 ? -4.964 6.996 8.562 1.00 88.00 83 LEU A CA 1
ATOM 618 C C . LEU A 1 83 ? -6.392 7.435 8.901 1.00 88.00 83 LEU A C 1
ATOM 620 O O . LEU A 1 83 ? -7.265 7.435 8.038 1.00 88.00 83 LEU A O 1
ATOM 624 N N . SER A 1 84 ? -6.620 7.927 10.122 1.00 84.56 84 SER A N 1
ATOM 625 C C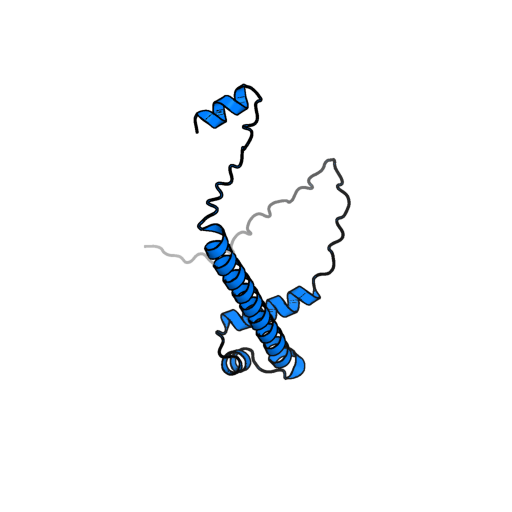A . SER A 1 84 ? -7.939 8.438 10.524 1.00 84.56 84 SER A CA 1
ATO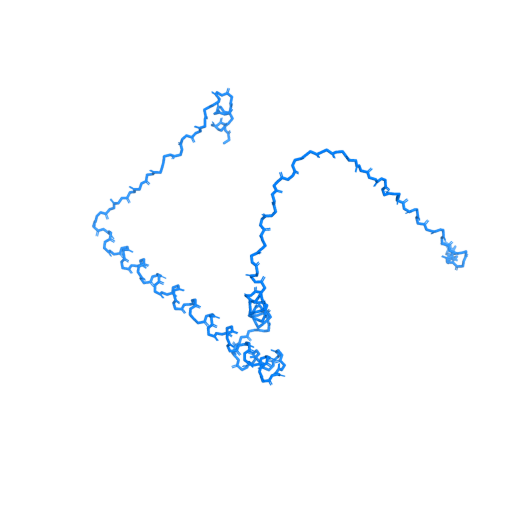M 626 C C . SER A 1 84 ? -8.358 9.712 9.777 1.00 84.56 84 SER A C 1
ATOM 628 O O . SER A 1 84 ? -9.552 9.990 9.660 1.00 84.56 84 SER A O 1
ATOM 630 N N . ARG A 1 85 ? -7.410 10.517 9.274 1.00 82.56 85 ARG A N 1
ATOM 631 C CA . ARG A 1 85 ? -7.709 11.664 8.399 1.00 82.56 85 ARG A CA 1
ATOM 632 C C . ARG A 1 85 ? -7.999 11.230 6.970 1.00 82.56 85 ARG A C 1
ATOM 634 O O . ARG A 1 85 ? -8.938 11.751 6.381 1.00 82.56 85 ARG A O 1
ATOM 641 N N . ALA A 1 86 ? -7.237 10.285 6.432 1.00 77.50 86 ALA A N 1
ATOM 642 C CA . ALA A 1 86 ? -7.450 9.732 5.100 1.00 77.50 86 ALA A CA 1
ATOM 643 C C . ALA A 1 86 ? -8.808 9.018 5.004 1.00 77.50 86 ALA A C 1
ATOM 645 O O . ALA A 1 86 ? -9.558 9.263 4.061 1.00 77.50 86 ALA A O 1
ATOM 646 N N . ALA A 1 87 ? -9.174 8.240 6.029 1.00 71.94 87 ALA A N 1
ATOM 647 C CA . ALA A 1 87 ? -10.488 7.606 6.139 1.00 71.94 87 ALA A CA 1
ATOM 648 C C . ALA A 1 87 ? -11.632 8.638 6.118 1.00 71.94 87 ALA A C 1
ATOM 650 O O . ALA A 1 87 ? -12.625 8.459 5.416 1.00 71.94 87 ALA A O 1
ATOM 651 N N . ARG A 1 88 ? -11.462 9.768 6.820 1.00 69.19 88 ARG A N 1
ATOM 652 C CA . ARG A 1 88 ? -12.443 10.866 6.836 1.00 69.19 88 ARG A CA 1
ATOM 653 C C . ARG A 1 88 ? -12.477 11.671 5.532 1.00 69.19 88 ARG A C 1
ATOM 655 O O . ARG A 1 88 ? -13.551 12.053 5.086 1.00 69.19 88 ARG A O 1
ATOM 662 N N . GLY A 1 89 ? -11.326 11.903 4.901 1.00 60.72 89 GLY A N 1
ATOM 663 C CA . GLY A 1 89 ? -11.214 12.642 3.639 1.00 60.72 89 GLY A CA 1
ATOM 664 C C . GLY A 1 89 ? -11.764 11.883 2.428 1.00 60.72 89 GLY A C 1
ATOM 665 O O . GLY A 1 89 ? -12.254 12.512 1.495 1.00 60.72 89 GLY A O 1
ATOM 666 N N . SER A 1 90 ? -11.752 10.546 2.455 1.00 52.53 90 SER A N 1
ATOM 667 C CA . SER A 1 90 ? -12.363 9.714 1.408 1.00 52.53 90 SER A CA 1
ATOM 668 C C . SER A 1 90 ? -13.895 9.842 1.379 1.00 52.53 90 SER A C 1
ATOM 670 O O . SER A 1 90 ? -14.483 9.885 0.301 1.00 52.53 90 SER A O 1
ATOM 672 N N . ALA A 1 91 ? -14.543 10.022 2.537 1.00 52.41 91 ALA A N 1
ATOM 673 C CA . ALA A 1 91 ? -15.980 10.302 2.616 1.00 52.41 91 ALA A CA 1
ATOM 674 C C . ALA A 1 91 ? -16.354 11.723 2.138 1.00 52.41 91 ALA A C 1
ATOM 676 O O . ALA A 1 91 ? -17.498 11.966 1.754 1.00 52.41 91 ALA A O 1
ATOM 677 N N . ASP A 1 92 ? -15.388 12.647 2.133 1.00 46.69 92 ASP A N 1
ATOM 678 C CA . ASP A 1 92 ? -15.567 14.053 1.748 1.00 46.69 92 ASP A CA 1
ATOM 679 C C . ASP A 1 92 ? -15.097 14.351 0.312 1.00 46.69 92 ASP A C 1
ATOM 681 O O . ASP A 1 92 ? -15.098 15.502 -0.134 1.00 46.69 92 ASP A O 1
ATOM 685 N N . ALA A 1 93 ? -14.767 13.310 -0.464 1.00 45.94 93 ALA A N 1
ATOM 686 C CA . ALA A 1 93 ? -14.576 13.384 -1.911 1.00 45.94 93 ALA A CA 1
ATOM 687 C C . ALA A 1 93 ? -15.920 13.585 -2.643 1.00 45.94 93 ALA A C 1
ATOM 689 O O . ALA A 1 93 ? -16.226 12.928 -3.636 1.00 45.94 93 ALA A O 1
ATOM 690 N N . ARG A 1 94 ? -16.751 14.520 -2.169 1.00 50.78 94 ARG A N 1
ATOM 691 C CA . ARG A 1 94 ? -17.789 15.106 -3.011 1.00 50.78 94 ARG A CA 1
ATOM 692 C C . ARG A 1 94 ? -17.076 15.860 -4.131 1.00 50.78 94 ARG A C 1
ATOM 694 O O . ARG A 1 94 ? -16.174 16.653 -3.839 1.00 50.78 94 ARG A O 1
ATOM 701 N N . PRO A 1 95 ? -17.461 15.660 -5.402 1.00 45.12 95 PRO A N 1
ATOM 702 C CA . PRO A 1 95 ? -16.905 16.441 -6.487 1.00 45.12 95 PRO A CA 1
ATOM 703 C C . PRO A 1 95 ? -17.242 17.897 -6.185 1.00 45.12 95 PRO A C 1
ATOM 705 O O . PRO A 1 95 ? -18.412 18.288 -6.172 1.00 45.12 95 PRO A O 1
ATOM 708 N N . ARG A 1 96 ? -16.225 18.712 -5.895 1.00 55.97 96 ARG A N 1
ATOM 709 C CA . ARG A 1 96 ? -16.378 20.162 -5.963 1.00 55.97 96 ARG A CA 1
ATOM 710 C C . ARG A 1 96 ? -16.619 20.468 -7.434 1.00 55.97 96 ARG A C 1
ATOM 712 O O . ARG A 1 96 ? -15.670 20.613 -8.197 1.00 55.97 96 ARG A O 1
ATOM 719 N N . LEU A 1 97 ? -17.895 20.449 -7.824 1.00 52.38 97 LEU A N 1
ATOM 720 C CA . LEU A 1 97 ? -18.393 20.916 -9.107 1.00 52.38 97 LEU A CA 1
ATOM 721 C C . LEU A 1 97 ? -17.702 22.246 -9.398 1.00 52.38 97 LEU A C 1
ATOM 723 O O . LEU A 1 97 ? -17.894 23.230 -8.683 1.00 52.38 97 LEU A O 1
ATOM 727 N N . LEU A 1 98 ? -16.836 22.213 -10.408 1.00 53.66 98 LEU A N 1
ATOM 728 C CA . LEU A 1 98 ? -16.205 23.368 -11.020 1.00 53.66 98 LEU A CA 1
ATOM 729 C C . LEU A 1 98 ? -17.312 24.353 -11.400 1.00 53.66 98 LEU A C 1
ATOM 731 O O . LEU A 1 98 ? -18.040 24.145 -12.368 1.00 53.66 98 LEU A O 1
ATOM 735 N N . GLY A 1 99 ? -17.467 25.405 -10.599 1.00 44.47 99 GLY A N 1
ATOM 736 C CA . GLY A 1 99 ? -18.256 26.564 -10.987 1.00 44.47 99 GLY A CA 1
ATOM 737 C C . GLY A 1 99 ? -17.608 27.244 -12.201 1.00 44.47 99 GLY A C 1
ATOM 738 O O . GLY A 1 99 ? -16.379 27.228 -12.320 1.00 44.47 99 GLY A O 1
ATOM 739 N N . PRO A 1 100 ? -18.404 27.821 -13.114 1.00 48.62 100 PRO A N 1
ATOM 740 C CA . PRO A 1 100 ? -17.899 28.418 -14.347 1.00 48.62 100 PRO A CA 1
ATOM 741 C C . PRO A 1 100 ? -17.003 29.643 -14.072 1.00 48.62 100 PRO A C 1
ATOM 743 O O . PRO A 1 100 ? -17.192 30.334 -13.064 1.00 48.62 100 PRO A O 1
ATOM 746 N N . PRO A 1 101 ? -16.031 29.942 -14.957 1.00 54.56 101 PRO A N 1
ATOM 747 C CA . PRO A 1 101 ? -15.104 31.050 -14.765 1.00 54.56 101 PRO A CA 1
ATOM 748 C C . PRO A 1 101 ? -15.804 32.385 -15.043 1.00 54.56 101 PRO A C 1
ATOM 750 O O . PRO A 1 101 ? -15.909 32.815 -16.188 1.00 54.56 101 PRO A O 1
ATOM 753 N N . ASN A 1 102 ? -16.261 33.073 -13.995 1.00 42.84 102 ASN A N 1
ATOM 754 C CA . ASN A 1 102 ? -16.687 34.464 -14.129 1.00 42.84 102 ASN A CA 1
ATOM 755 C C . ASN A 1 102 ? -15.465 35.387 -14.147 1.00 42.84 102 ASN A C 1
ATOM 757 O O . ASN A 1 102 ? -14.871 35.721 -13.121 1.00 42.84 102 ASN A O 1
ATOM 761 N N . SER A 1 103 ? -15.111 35.796 -15.361 1.00 42.97 103 SER A N 1
ATOM 762 C CA . SER A 1 103 ? -14.322 36.983 -15.653 1.00 42.97 103 SER A CA 1
ATOM 763 C C . SER A 1 103 ? -15.051 38.264 -15.235 1.00 42.97 103 SER A C 1
ATOM 765 O O . SER A 1 103 ? -16.269 38.359 -15.368 1.00 42.97 103 SER A O 1
ATOM 767 N N . SER A 1 104 ? -14.242 39.270 -14.897 1.00 42.16 104 SER A N 1
ATOM 768 C CA . SER A 1 104 ? -14.542 40.710 -14.931 1.00 42.16 104 SER A CA 1
ATOM 769 C C . SER A 1 104 ? -15.101 41.360 -13.663 1.00 42.16 104 SER A C 1
ATOM 771 O O . SER A 1 104 ? -16.250 41.184 -13.283 1.00 42.16 104 SER A O 1
ATOM 773 N N . GLY A 1 105 ? -14.294 42.286 -13.133 1.00 39.12 105 GLY A N 1
ATOM 774 C CA . GLY A 1 105 ? -14.789 43.639 -12.881 1.00 39.12 105 GLY A CA 1
ATOM 775 C C . GLY A 1 105 ? -15.042 44.035 -11.428 1.00 39.12 105 GLY A C 1
ATOM 776 O O . GLY A 1 105 ? -16.074 43.732 -10.852 1.00 39.12 105 GLY A O 1
ATOM 777 N N . THR A 1 106 ? -14.134 44.868 -10.911 1.00 47.38 106 THR A N 1
ATOM 778 C CA . THR A 1 106 ? -14.454 46.081 -10.130 1.00 47.38 106 THR A CA 1
ATOM 779 C C . THR A 1 106 ? -15.322 45.946 -8.870 1.00 47.38 106 THR A C 1
ATOM 781 O O . THR A 1 106 ? -16.543 45.978 -8.922 1.00 47.38 106 THR A O 1
ATOM 784 N N . THR A 1 107 ? -14.678 45.976 -7.701 1.00 45.59 107 THR A N 1
ATOM 785 C CA . THR A 1 107 ? -14.750 47.051 -6.679 1.00 45.59 107 THR A CA 1
ATOM 786 C C . THR A 1 107 ? -14.352 46.477 -5.319 1.00 45.59 107 THR A C 1
ATOM 788 O O . THR A 1 107 ? -14.928 45.524 -4.811 1.00 45.59 107 THR A O 1
ATOM 791 N N . ARG A 1 108 ? -13.308 47.054 -4.721 1.00 48.12 108 ARG A N 1
ATOM 792 C CA . ARG A 1 108 ? -12.800 46.701 -3.392 1.00 48.12 108 ARG A CA 1
ATOM 793 C C . ARG A 1 108 ? -13.513 47.576 -2.356 1.00 48.12 108 ARG A C 1
ATOM 795 O O . ARG A 1 108 ? -13.188 48.763 -2.292 1.00 48.12 108 ARG A O 1
ATOM 802 N N . PRO A 1 109 ? -14.415 47.059 -1.501 1.00 48.44 109 PRO A N 1
ATOM 803 C CA . PRO A 1 109 ? -14.860 47.830 -0.356 1.00 48.44 109 PRO A CA 1
ATOM 804 C C . PRO A 1 109 ? -13.760 47.853 0.716 1.00 48.44 109 PRO A C 1
ATOM 806 O O . PRO A 1 109 ? -13.292 46.836 1.229 1.00 48.44 109 PRO A O 1
ATOM 809 N N . LYS A 1 110 ? -13.325 49.083 0.991 1.00 52.28 110 LYS A N 1
ATOM 810 C CA . LYS A 1 110 ? -12.540 49.598 2.121 1.00 52.28 110 LYS A CA 1
ATOM 811 C C . LYS A 1 110 ? -12.657 48.722 3.390 1.00 52.28 110 LYS A C 1
ATOM 813 O O . LYS A 1 110 ? -13.644 48.802 4.113 1.00 52.28 110 LYS A O 1
ATOM 818 N N . ARG A 1 111 ? -11.613 47.957 3.738 1.00 49.66 111 ARG A N 1
ATOM 819 C CA . ARG A 1 111 ? -11.409 47.497 5.126 1.00 49.66 111 ARG A CA 1
ATOM 820 C C . ARG A 1 111 ? -10.562 48.532 5.856 1.00 49.66 111 ARG A C 1
ATOM 822 O O . ARG A 1 111 ? -9.342 48.568 5.716 1.00 49.66 111 ARG A O 1
ATOM 829 N N . GLN A 1 112 ? -11.249 49.404 6.591 1.00 54.97 112 GLN A N 1
ATOM 830 C CA . GLN A 1 112 ? -10.659 50.294 7.585 1.00 54.97 112 GLN A CA 1
ATOM 831 C C . GLN A 1 112 ? -9.823 49.477 8.573 1.00 54.97 112 GLN A C 1
ATOM 833 O O . GLN A 1 112 ? -10.316 48.578 9.255 1.00 54.97 112 GLN A O 1
ATOM 838 N N . ARG A 1 113 ? -8.537 49.806 8.636 1.00 51.97 113 ARG A N 1
ATOM 839 C CA . ARG A 1 113 ? -7.592 49.308 9.628 1.00 51.97 113 ARG A CA 1
ATOM 840 C C . ARG A 1 113 ? -7.949 49.996 10.953 1.00 51.97 113 ARG A C 1
ATOM 842 O O . ARG A 1 113 ? -7.720 51.193 11.092 1.00 51.97 113 ARG A O 1
ATOM 849 N N . LYS A 1 114 ? -8.586 49.278 11.887 1.00 49.56 114 LYS A N 1
ATOM 850 C CA . LYS A 1 114 ? -8.806 49.777 13.256 1.00 49.56 114 LYS A CA 1
ATOM 851 C C . LYS A 1 114 ? -7.440 50.050 13.897 1.00 49.56 114 LYS A C 1
ATOM 853 O O . LYS A 1 114 ? -6.585 49.167 13.908 1.00 49.56 114 LYS A O 1
ATOM 858 N N . ALA A 1 115 ? -7.246 51.272 14.384 1.00 59.69 115 ALA A N 1
ATOM 859 C CA . ALA A 1 115 ? -6.096 51.650 15.196 1.00 59.69 115 ALA A CA 1
ATOM 860 C C . ALA A 1 115 ? -6.116 50.887 16.538 1.00 59.69 115 ALA A C 1
ATOM 862 O O . ALA A 1 115 ? -7.205 50.584 17.038 1.00 59.69 115 ALA A O 1
ATOM 863 N N . PRO A 1 116 ? -4.951 50.561 17.124 1.00 63.59 116 PRO A N 1
ATOM 864 C CA . PRO A 1 116 ? -4.888 49.976 18.458 1.00 63.59 116 PRO A CA 1
ATOM 865 C C . PRO A 1 116 ? -5.416 50.974 19.499 1.00 63.59 116 PRO A C 1
ATOM 867 O O . PRO A 1 116 ? -5.095 52.160 19.461 1.00 63.59 116 PRO A O 1
ATOM 870 N N . SER A 1 117 ? -6.251 50.486 20.415 1.00 69.56 117 SER A N 1
ATOM 871 C CA . SER A 1 117 ? -6.799 51.261 21.530 1.00 69.56 117 SER A CA 1
ATOM 872 C C . SER A 1 117 ? -5.682 51.781 22.448 1.00 69.56 117 SER A C 1
ATOM 874 O O . SER A 1 117 ? -4.756 51.018 22.742 1.00 69.56 117 SER A O 1
ATOM 876 N N . PRO A 1 118 ? -5.763 53.030 22.945 1.00 68.75 118 PRO A N 1
ATOM 877 C CA . PRO A 1 118 ? -4.805 53.549 23.916 1.00 68.75 118 PRO A CA 1
ATOM 878 C C . PRO A 1 118 ? -4.841 52.706 25.197 1.00 68.75 118 PRO A C 1
ATOM 880 O O . PRO A 1 118 ? -5.915 52.373 25.703 1.00 68.75 118 PRO A O 1
ATOM 883 N N . ARG A 1 119 ? -3.660 52.321 25.698 1.00 64.88 119 ARG A N 1
ATOM 884 C CA . ARG A 1 119 ? -3.536 51.549 26.941 1.00 64.88 119 ARG A CA 1
ATOM 885 C C . ARG A 1 119 ? -4.025 52.391 28.129 1.00 64.88 119 ARG A C 1
ATOM 887 O O . ARG A 1 119 ? -3.748 53.589 28.173 1.00 64.88 119 ARG A O 1
ATOM 894 N N . PRO A 1 120 ? -4.740 51.788 29.089 1.00 63.72 120 PRO A N 1
ATOM 895 C CA . PRO A 1 120 ? -5.211 52.488 30.271 1.00 63.72 120 PRO A CA 1
ATOM 896 C C . PRO A 1 120 ? -4.047 52.893 31.188 1.00 63.72 120 PRO A C 1
ATOM 898 O O . PRO A 1 120 ? -3.038 52.200 31.307 1.00 63.72 120 PRO A O 1
ATOM 901 N N . ARG A 1 121 ? -4.230 54.037 31.851 1.00 59.56 121 ARG A N 1
ATOM 902 C CA . ARG A 1 121 ? -3.216 54.813 32.587 1.00 59.56 121 ARG A CA 1
ATOM 903 C C . ARG A 1 121 ? -2.586 54.118 33.807 1.00 59.56 121 ARG A C 1
ATOM 905 O O . ARG A 1 121 ? -1.651 54.663 34.369 1.00 59.56 121 ARG A O 1
ATOM 912 N N . TRP A 1 122 ? -3.076 52.944 34.204 1.00 68.12 122 TRP A N 1
ATOM 913 C CA . TRP A 1 122 ? -2.532 52.136 35.306 1.00 68.12 122 TRP A CA 1
ATOM 914 C C . TRP A 1 122 ? -1.436 51.151 34.861 1.00 68.12 122 TRP A C 1
ATOM 916 O O . TRP A 1 122 ? -0.783 50.551 35.703 1.00 68.12 122 TRP A O 1
ATOM 926 N N . ALA A 1 123 ? -1.228 50.973 33.549 1.00 63.28 123 ALA A N 1
ATOM 927 C CA . ALA A 1 123 ? -0.220 50.066 32.988 1.00 63.28 123 ALA A CA 1
ATOM 928 C C . ALA A 1 123 ? 1.150 50.739 32.736 1.00 63.28 123 ALA A C 1
ATOM 930 O O . ALA A 1 123 ? 1.951 50.227 31.952 1.00 63.28 123 ALA A O 1
ATOM 931 N N . LEU A 1 124 ? 1.400 51.894 33.360 1.00 59.75 124 LEU A N 1
ATOM 932 C CA . LEU A 1 124 ? 2.726 52.497 33.480 1.00 59.75 124 LEU A CA 1
ATOM 933 C C . LEU A 1 124 ? 3.319 51.997 34.801 1.00 59.75 124 LEU A C 1
ATOM 935 O O . LEU A 1 124 ? 2.973 52.510 35.859 1.00 59.75 124 LEU A O 1
ATOM 939 N N . ALA A 1 125 ? 4.144 50.952 34.735 1.00 57.88 125 ALA A N 1
ATOM 940 C CA . ALA A 1 125 ? 5.081 50.675 35.812 1.00 57.88 125 ALA A CA 1
ATOM 941 C C . ALA A 1 125 ? 6.147 51.776 35.757 1.00 57.88 125 ALA A C 1
ATOM 943 O O . ALA A 1 125 ? 6.772 51.982 34.715 1.00 57.88 125 ALA A O 1
ATOM 944 N N . GLU A 1 126 ? 6.249 52.536 36.841 1.00 56.38 126 GLU A N 1
ATOM 945 C CA . GLU A 1 126 ? 7.336 53.471 37.092 1.00 56.38 126 GLU A CA 1
ATOM 946 C C . GLU A 1 126 ? 8.610 52.649 37.310 1.00 56.38 126 GLU A C 1
ATOM 948 O O . GLU A 1 126 ? 8.765 52.027 38.355 1.00 56.38 126 GLU A O 1
ATOM 953 N N . ASP A 1 127 ? 9.492 52.617 36.313 1.00 54.22 127 ASP A N 1
ATOM 954 C CA . ASP A 1 127 ? 10.888 52.217 36.491 1.00 54.22 127 ASP A CA 1
ATOM 955 C C . ASP A 1 127 ? 11.750 53.463 36.233 1.00 54.22 127 ASP A C 1
ATO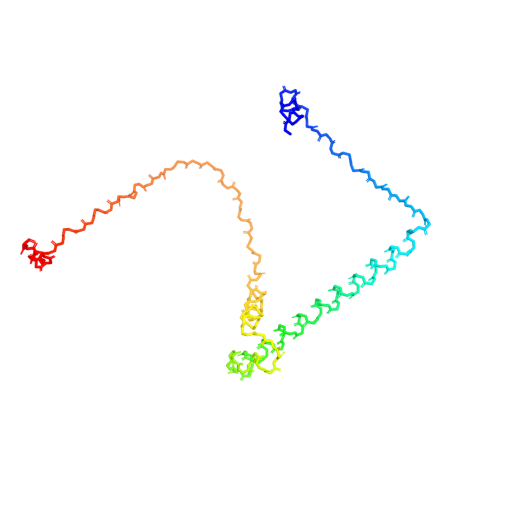M 957 O O . ASP A 1 127 ? 12.241 53.690 35.127 1.00 54.22 127 ASP A O 1
ATOM 961 N N . ASP A 1 128 ? 11.857 54.303 37.266 1.00 48.41 128 ASP A N 1
ATOM 962 C CA . ASP A 1 128 ? 12.947 55.262 37.458 1.00 48.41 128 ASP A CA 1
ATOM 963 C C . ASP A 1 128 ? 14.013 54.568 38.322 1.00 48.41 128 ASP A C 1
ATOM 965 O O . ASP A 1 128 ? 13.719 54.242 39.472 1.00 48.41 128 ASP A O 1
ATOM 969 N N . VAL A 1 129 ? 15.203 54.310 37.760 1.00 43.66 129 VAL A N 1
ATOM 970 C CA . VAL A 1 129 ? 16.538 54.821 38.174 1.00 43.66 129 VAL A CA 1
ATOM 971 C C . VAL A 1 129 ? 17.541 54.524 37.056 1.00 43.66 129 VAL A C 1
ATOM 973 O O . VAL A 1 129 ? 17.658 53.344 36.655 1.00 43.66 129 VAL A O 1
#

Secondary structure (DSSP, 8-state):
-HHHHHHHHHT-PPP--------TTTHHHHHHHHHHHHHHHHHHHHHHHHHHHHHHIIIIIS---HHHHHHHHT--HHHHHHHHHHHHHHHT---------------------PPPPPPPTT-------

Sequence (129 aa):
MARDAIGETLGIRPETVGLELVVPEVAPLLDEVLEARRQRAAADAAERQALAEAARTLSEDLRLSQGDASRLLGVSQQEMSQLSRAARGSADARPRLLGPPNSSGTTRPKRQRKAPSPRPRWALAEDDV

Radius of gyration: 30.03 Å; chains: 1; bounding box: 40×64×69 Å

Foldseek 3Di:
DVVVVVCVVVVHDPDDDDDDDDDPVCVVVVVVVVVVVVVVVVVVVVVLVVLLVQLCCCCPVVVDDLVVSCVVSVHDSVSSVVSPVVNVVVVVPPPPPDDDDDDDDDDDPDDDDDDDDDDDPVPDDDDDD

Organism: NCBI:txid2571125